Protein AF-A0A821XB66-F1 (afdb_monomer_lite)

Sequence (169 aa):
MNRPEWNIILVGCLACLTSGAIQSIGIVLLTKMVLCIRILYICPTKSSSDNDCFAVFIVECCMLVHSSYSSDVVLIKPIIIIILFLLQFTAFAAAGSKLTQRVRSKAFTCLLRQEVAYFDEPENNSGALCARLSSDAMALQEMSGTRLSIIVETFSMLAFGISLGFYFS

Secondary structure (DSSP, 8-state):
---TTHHHHHHHHHHHHHHHHHHHHHHHHHHHHHHHHHHHHH-SS--SSSHHHHHHHHHHHHHHHHHT-STTHHHHHHHHHHHHHHHHHHHHHHHHHHHHHHHHHHHHHHHTTS-HHHHTSGGG-HHHHHHHHHHHHHHHHHIIIIIHHHHHHHHHHHHHHHHHHHHH-

pLDDT: mean 80.43, std 14.37, range [46.66, 94.88]

Structure (mmCIF, N/CA/C/O backbone):
data_AF-A0A821XB66-F1
#
_entry.id   AF-A0A821XB66-F1
#
loop_
_atom_site.group_PDB
_atom_site.id
_atom_site.type_symbol
_atom_site.label_atom_id
_atom_site.label_alt_id
_atom_site.label_comp_id
_atom_site.label_asym_id
_atom_site.label_entity_id
_atom_site.label_seq_id
_atom_site.pdbx_PDB_ins_code
_atom_site.Cartn_x
_atom_site.Cartn_y
_atom_site.Cartn_z
_atom_site.occupancy
_atom_site.B_iso_or_equiv
_atom_site.auth_seq_id
_atom_site.auth_comp_id
_atom_site.auth_asym_id
_atom_site.auth_atom_id
_atom_site.pdbx_PDB_model_num
ATOM 1 N N . MET A 1 1 ? -26.953 6.805 4.549 1.00 46.66 1 MET A N 1
ATOM 2 C CA . MET A 1 1 ? -25.929 5.750 4.713 1.00 46.66 1 MET A CA 1
ATOM 3 C C . MET A 1 1 ? -24.934 5.825 3.556 1.00 46.66 1 MET A C 1
ATOM 5 O O . MET A 1 1 ? -24.912 4.953 2.710 1.00 46.66 1 MET A O 1
ATOM 9 N N . ASN A 1 2 ? -24.158 6.909 3.479 1.00 47.06 2 ASN A N 1
ATOM 10 C CA . ASN A 1 2 ? -23.078 7.080 2.507 1.00 47.06 2 ASN A CA 1
ATOM 11 C C . ASN A 1 2 ? -22.136 8.127 3.107 1.00 47.06 2 ASN A C 1
ATOM 13 O O . ASN A 1 2 ? -22.576 9.241 3.383 1.00 47.06 2 ASN A O 1
ATOM 17 N N . ARG A 1 3 ? -20.900 7.763 3.448 1.00 64.38 3 ARG A N 1
ATOM 18 C CA . ARG A 1 3 ? -19.925 8.735 3.964 1.00 64.38 3 ARG A CA 1
ATOM 19 C C . ARG A 1 3 ? -18.906 9.031 2.855 1.00 64.38 3 ARG A C 1
ATOM 21 O O . ARG A 1 3 ? -18.499 8.094 2.177 1.00 64.38 3 ARG A O 1
ATOM 28 N N . PRO A 1 4 ? -18.444 10.284 2.709 1.00 67.06 4 PRO A N 1
ATOM 29 C CA . PRO A 1 4 ? -17.679 10.777 1.552 1.00 67.06 4 PRO A CA 1
ATOM 30 C C . PRO A 1 4 ? -16.205 10.321 1.502 1.00 67.06 4 PRO A C 1
ATOM 32 O O . PRO A 1 4 ? -15.363 10.971 0.895 1.00 67.06 4 PRO A O 1
ATOM 35 N N . GLU A 1 5 ? -15.855 9.215 2.157 1.00 75.12 5 GLU A N 1
ATOM 36 C CA . GLU A 1 5 ? -14.460 8.755 2.277 1.00 75.12 5 GLU A CA 1
ATOM 37 C C . GLU A 1 5 ? -14.003 7.951 1.059 1.00 75.12 5 GLU A C 1
ATOM 39 O O . GLU A 1 5 ? -12.806 7.796 0.837 1.00 75.12 5 GLU A O 1
ATOM 44 N N . TRP A 1 6 ? -14.958 7.521 0.231 1.00 79.94 6 TRP A N 1
ATOM 45 C CA . TRP A 1 6 ? -14.703 6.841 -1.034 1.00 79.94 6 TRP A CA 1
ATOM 46 C C . TRP A 1 6 ? -13.810 7.660 -1.968 1.00 79.94 6 TRP A C 1
ATOM 48 O O . TRP A 1 6 ? -12.925 7.105 -2.607 1.00 79.94 6 TRP A O 1
ATOM 58 N N . ASN A 1 7 ? -13.964 8.987 -1.979 1.00 84.31 7 ASN A N 1
ATOM 59 C CA . ASN A 1 7 ? -13.145 9.857 -2.822 1.00 84.31 7 ASN A CA 1
ATOM 60 C C . ASN A 1 7 ? -11.663 9.815 -2.417 1.00 84.31 7 ASN A C 1
ATOM 62 O O . ASN A 1 7 ? -10.793 9.822 -3.279 1.00 84.31 7 ASN A O 1
ATOM 66 N N . ILE A 1 8 ? -11.369 9.724 -1.117 1.00 85.56 8 ILE A N 1
ATOM 67 C CA . ILE A 1 8 ? -9.991 9.644 -0.609 1.00 85.56 8 ILE A CA 1
ATOM 68 C C . ILE A 1 8 ? -9.384 8.282 -0.962 1.00 85.56 8 ILE A C 1
ATOM 70 O O . ILE A 1 8 ? -8.237 8.211 -1.393 1.00 85.56 8 ILE A O 1
ATOM 74 N N . ILE A 1 9 ? -10.173 7.210 -0.840 1.00 87.69 9 ILE A N 1
ATOM 75 C CA . ILE A 1 9 ? -9.745 5.855 -1.210 1.00 87.69 9 ILE A CA 1
ATOM 76 C C . ILE A 1 9 ? -9.482 5.766 -2.718 1.00 87.69 9 ILE A C 1
ATOM 78 O O . ILE A 1 9 ? -8.458 5.228 -3.119 1.00 87.69 9 ILE A O 1
ATOM 82 N N . LEU A 1 10 ? -10.350 6.347 -3.554 1.00 88.50 10 LEU A N 1
ATOM 83 C CA . LEU A 1 10 ? -10.159 6.387 -5.007 1.00 88.50 10 LEU A CA 1
ATOM 84 C C . LEU A 1 10 ? -8.858 7.090 -5.402 1.00 88.50 10 LEU A C 1
ATOM 86 O O . LEU A 1 10 ? -8.121 6.575 -6.239 1.00 88.50 10 LEU A O 1
ATOM 90 N N . VAL A 1 11 ? -8.559 8.238 -4.787 1.00 89.44 11 VAL A N 1
ATOM 91 C CA . VAL A 1 11 ? -7.298 8.958 -5.020 1.00 89.44 11 VAL A CA 1
ATOM 92 C C . VAL A 1 11 ? -6.097 8.098 -4.612 1.00 89.44 11 VAL A C 1
ATOM 94 O O . VAL A 1 11 ? -5.126 8.021 -5.362 1.00 89.44 11 VAL A O 1
ATOM 97 N N . GLY A 1 12 ? -6.183 7.391 -3.480 1.00 90.69 12 GLY A N 1
ATOM 98 C CA . GLY A 1 12 ? -5.161 6.433 -3.050 1.00 90.69 12 GLY A CA 1
ATOM 99 C C . GLY A 1 12 ? -4.963 5.281 -4.041 1.00 90.69 12 GLY A C 1
ATOM 100 O O . GLY A 1 12 ? -3.829 4.957 -4.380 1.00 90.69 12 GLY A O 1
ATOM 101 N N . CYS A 1 13 ? -6.046 4.703 -4.569 1.00 90.75 13 CYS A N 1
ATOM 102 C CA . CYS A 1 13 ? -5.978 3.629 -5.563 1.00 90.75 13 CYS A CA 1
ATOM 103 C C . CYS A 1 13 ? -5.343 4.089 -6.881 1.00 90.75 13 CYS A C 1
ATOM 105 O O . CYS A 1 13 ? -4.532 3.364 -7.453 1.00 90.75 13 CYS A O 1
ATOM 107 N N . LEU A 1 14 ? -5.675 5.292 -7.360 1.00 90.88 14 LEU A N 1
ATOM 108 C CA . LEU A 1 14 ? -5.038 5.865 -8.549 1.00 90.88 14 LEU A CA 1
ATOM 109 C C . LEU A 1 14 ? -3.533 6.065 -8.327 1.00 90.88 14 LEU A C 1
ATOM 111 O O . LEU A 1 14 ? -2.740 5.724 -9.203 1.00 90.88 14 LEU A O 1
ATOM 115 N N . ALA A 1 15 ? -3.135 6.533 -7.140 1.00 89.56 15 ALA A N 1
ATOM 116 C CA . ALA A 1 15 ? -1.727 6.652 -6.774 1.00 89.56 15 ALA A CA 1
ATOM 117 C C . ALA A 1 15 ? -1.021 5.279 -6.759 1.00 89.56 15 ALA A C 1
ATOM 119 O O . ALA A 1 15 ? -0.000 5.141 -7.431 1.00 89.56 15 ALA A O 1
ATOM 120 N N . CYS A 1 16 ? -1.605 4.249 -6.123 1.00 89.81 16 CYS A N 1
ATOM 121 C CA . CYS A 1 16 ? -1.094 2.864 -6.138 1.00 89.81 16 CYS A CA 1
ATOM 122 C C . CYS A 1 16 ? -0.908 2.298 -7.553 1.00 89.81 16 CYS A C 1
ATOM 124 O O . CYS A 1 16 ? 0.045 1.568 -7.827 1.00 89.81 16 CYS A O 1
ATOM 126 N N . LEU A 1 17 ? -1.843 2.589 -8.463 1.00 89.88 17 LEU A N 1
ATOM 127 C CA . LEU A 1 17 ? -1.749 2.122 -9.845 1.00 89.88 17 LEU A CA 1
ATOM 128 C C . LEU A 1 17 ? -0.531 2.736 -10.538 1.00 89.88 17 LEU A C 1
ATOM 130 O O . LEU A 1 17 ? 0.236 2.024 -11.185 1.00 89.88 17 LEU A O 1
ATOM 134 N N . THR A 1 18 ? -0.315 4.039 -10.348 1.00 87.12 18 THR A N 1
ATOM 135 C CA . THR A 1 18 ? 0.836 4.735 -10.932 1.00 87.12 18 THR A CA 1
ATOM 136 C C . THR A 1 18 ? 2.170 4.306 -10.318 1.00 87.12 18 THR A C 1
ATOM 138 O O . THR A 1 18 ? 3.121 4.074 -11.063 1.00 87.12 18 THR A O 1
ATOM 141 N N . SER A 1 19 ? 2.258 4.141 -8.993 1.00 85.81 19 SER A N 1
ATOM 142 C CA . SER A 1 19 ? 3.485 3.701 -8.314 1.00 85.81 19 SER A CA 1
ATOM 143 C C . SER A 1 19 ? 3.849 2.255 -8.668 1.00 85.81 19 SER A C 1
ATOM 145 O O . SER A 1 19 ? 4.999 1.989 -9.026 1.00 85.81 19 SER A O 1
ATOM 147 N N . GLY A 1 20 ? 2.867 1.347 -8.707 1.00 86.06 20 GLY A N 1
ATOM 148 C CA . GLY A 1 20 ? 3.072 -0.048 -9.114 1.00 86.06 20 GLY A CA 1
ATOM 149 C C . GLY A 1 20 ? 3.563 -0.201 -10.561 1.00 86.06 20 GLY A C 1
ATOM 150 O O . GLY A 1 20 ? 4.440 -1.026 -10.836 1.00 86.06 20 GLY A O 1
ATOM 151 N N . ALA A 1 21 ? 3.079 0.633 -11.491 1.00 84.06 21 ALA A N 1
ATOM 152 C CA . ALA A 1 21 ? 3.579 0.661 -12.870 1.00 84.06 21 ALA A CA 1
ATOM 153 C C . ALA A 1 21 ? 5.056 1.091 -12.935 1.00 84.06 21 ALA A C 1
ATOM 155 O O . ALA A 1 21 ? 5.868 0.454 -13.609 1.00 84.06 21 ALA A O 1
ATOM 156 N N . ILE A 1 22 ? 5.421 2.140 -12.188 1.00 82.25 22 ILE A N 1
ATOM 157 C CA . ILE A 1 22 ? 6.798 2.651 -12.113 1.00 82.25 22 ILE A CA 1
ATOM 158 C C . ILE A 1 22 ? 7.741 1.579 -11.550 1.00 82.25 22 ILE A C 1
ATOM 160 O O . ILE A 1 22 ? 8.820 1.361 -12.105 1.00 82.25 22 ILE A O 1
ATOM 164 N N . GLN A 1 23 ? 7.328 0.873 -10.492 1.00 82.38 23 GLN A N 1
ATOM 165 C CA . GLN A 1 23 ? 8.128 -0.193 -9.889 1.00 82.38 23 GLN A CA 1
ATOM 166 C C . GLN A 1 23 ? 8.292 -1.399 -10.826 1.00 82.38 23 GLN A C 1
ATOM 168 O O . GLN A 1 23 ? 9.392 -1.940 -10.941 1.00 82.38 23 GLN A O 1
ATOM 173 N N . SER A 1 24 ? 7.238 -1.773 -11.557 1.00 85.00 24 SER A N 1
ATOM 174 C CA . SER A 1 24 ? 7.283 -2.862 -12.546 1.00 85.00 24 SER A CA 1
ATOM 175 C C . SER A 1 24 ? 8.296 -2.584 -13.658 1.00 85.00 24 SER A C 1
ATOM 177 O O . SER A 1 24 ? 9.112 -3.444 -13.988 1.00 85.00 24 SER A O 1
ATOM 179 N N . ILE A 1 25 ? 8.297 -1.359 -14.196 1.00 78.00 25 ILE A N 1
ATOM 180 C CA . ILE A 1 25 ? 9.263 -0.923 -15.216 1.00 78.00 25 ILE A CA 1
ATOM 181 C C . ILE A 1 25 ? 10.694 -0.973 -14.660 1.00 78.00 25 ILE A C 1
ATOM 183 O O . ILE A 1 25 ? 11.605 -1.448 -15.340 1.00 78.00 25 ILE A O 1
ATOM 187 N N . GLY A 1 26 ? 10.892 -0.530 -13.413 1.00 74.88 26 GLY A N 1
ATOM 188 C CA . GLY A 1 26 ? 12.191 -0.588 -12.738 1.00 74.88 26 GLY A CA 1
ATOM 189 C C . GLY A 1 26 ? 12.732 -2.014 -12.604 1.00 74.88 26 GLY A C 1
ATOM 190 O O . GLY A 1 26 ? 13.909 -2.253 -12.868 1.00 74.88 26 GLY A O 1
ATOM 191 N N . ILE A 1 27 ? 11.873 -2.978 -12.265 1.00 78.00 27 ILE A N 1
ATOM 192 C CA . ILE A 1 27 ? 12.262 -4.388 -12.134 1.00 78.00 27 ILE A CA 1
ATOM 193 C C . ILE A 1 27 ? 12.671 -4.977 -13.486 1.00 78.00 27 ILE A C 1
ATOM 195 O O . ILE A 1 27 ? 13.728 -5.597 -13.570 1.00 78.00 27 ILE A O 1
ATOM 199 N N . VAL A 1 28 ? 11.907 -4.731 -14.556 1.00 77.62 28 VAL A N 1
ATOM 200 C CA . VAL A 1 28 ? 12.257 -5.204 -15.910 1.00 77.62 28 VAL A CA 1
ATOM 201 C C . VAL A 1 28 ? 13.615 -4.654 -16.358 1.00 77.62 28 VAL A C 1
ATOM 203 O O . VAL A 1 28 ? 14.426 -5.396 -16.915 1.00 77.62 28 VAL A O 1
ATOM 206 N N . LEU A 1 29 ? 13.899 -3.379 -16.071 1.00 74.06 29 LEU A N 1
ATOM 207 C CA . LEU A 1 29 ? 15.188 -2.758 -16.380 1.00 74.06 29 LEU A CA 1
ATOM 208 C C . LEU A 1 29 ? 16.346 -3.467 -15.661 1.00 74.06 29 LEU A C 1
ATOM 210 O O . LEU A 1 29 ? 17.359 -3.794 -16.283 1.00 74.06 29 LEU A O 1
ATOM 214 N N . LEU A 1 30 ? 16.184 -3.741 -14.363 1.00 76.00 30 LEU A N 1
ATOM 215 C CA . LEU A 1 30 ? 17.182 -4.460 -13.570 1.00 76.00 30 LEU A CA 1
ATOM 216 C C . LEU A 1 30 ? 17.383 -5.892 -14.081 1.00 76.00 30 LEU A C 1
ATOM 218 O O . LEU A 1 30 ? 18.525 -6.327 -14.228 1.00 76.00 30 LEU A O 1
ATOM 222 N N . THR A 1 31 ? 16.306 -6.610 -14.415 1.00 79.62 31 THR A N 1
ATOM 223 C CA . THR A 1 31 ? 16.388 -7.964 -14.983 1.00 79.62 31 THR A CA 1
ATOM 224 C C . THR A 1 31 ? 17.162 -7.972 -16.302 1.00 79.62 31 THR A C 1
ATOM 226 O O . THR A 1 31 ? 18.044 -8.816 -16.481 1.00 79.62 31 THR A O 1
ATOM 229 N N . LYS A 1 32 ? 16.907 -7.011 -17.204 1.00 72.38 32 LYS A N 1
ATOM 230 C CA . LYS A 1 32 ? 17.648 -6.894 -18.471 1.00 72.38 32 LYS A CA 1
ATOM 231 C C . LYS A 1 32 ? 19.130 -6.545 -18.254 1.00 72.38 32 LYS A C 1
ATOM 233 O O . LYS A 1 32 ? 19.988 -7.126 -18.918 1.00 72.38 32 LYS A O 1
ATOM 238 N N . MET A 1 33 ? 19.454 -5.672 -17.293 1.00 70.69 33 MET A N 1
ATOM 239 C CA . MET A 1 33 ? 20.846 -5.343 -16.934 1.00 70.69 33 MET A CA 1
ATOM 240 C C . MET A 1 33 ? 21.618 -6.557 -16.397 1.00 70.69 33 MET A C 1
ATOM 242 O O . MET A 1 33 ? 22.738 -6.822 -16.832 1.00 70.69 33 MET A O 1
ATOM 246 N N . VAL A 1 34 ? 21.019 -7.336 -15.489 1.00 80.06 34 VAL A N 1
ATOM 247 C CA . VAL A 1 34 ? 21.646 -8.550 -14.936 1.00 80.06 34 VAL A CA 1
ATOM 248 C C . VAL A 1 34 ? 21.853 -9.613 -16.020 1.00 80.06 34 VAL A C 1
ATOM 250 O O . VAL A 1 34 ? 22.910 -10.247 -16.061 1.00 80.06 34 VAL A O 1
ATOM 253 N N . LEU A 1 35 ? 20.887 -9.782 -16.931 1.00 74.12 35 LEU A N 1
ATOM 254 C CA . LEU A 1 35 ? 21.015 -10.699 -18.066 1.00 74.12 35 LEU A CA 1
ATOM 255 C C . LEU A 1 35 ? 22.155 -10.278 -19.006 1.00 74.12 35 LEU A C 1
ATOM 257 O O . LEU A 1 35 ? 22.938 -11.125 -19.432 1.00 74.12 35 LEU A O 1
ATOM 261 N N . CYS A 1 36 ? 22.304 -8.977 -19.266 1.00 69.62 36 CYS A N 1
ATOM 262 C CA . CYS A 1 36 ? 23.401 -8.438 -20.067 1.00 69.62 36 CYS A CA 1
ATOM 263 C C . CYS A 1 36 ? 24.773 -8.754 -19.448 1.00 69.62 36 CYS A C 1
ATOM 265 O O . CYS A 1 36 ? 25.644 -9.308 -20.119 1.00 69.62 36 CYS A O 1
ATOM 267 N N . ILE A 1 37 ? 24.942 -8.506 -18.144 1.00 75.38 37 ILE A N 1
ATOM 268 C CA . ILE A 1 37 ? 26.177 -8.848 -17.419 1.00 75.38 37 ILE A CA 1
ATOM 269 C C . ILE A 1 37 ? 26.453 -10.356 -17.500 1.00 75.38 37 ILE A C 1
ATOM 271 O O . ILE A 1 37 ? 27.593 -10.774 -17.715 1.00 75.38 37 ILE A O 1
ATOM 275 N N . ARG A 1 38 ? 25.413 -11.191 -17.369 1.00 72.56 38 ARG A N 1
ATOM 276 C CA . ARG A 1 38 ? 25.540 -12.649 -17.477 1.00 72.56 38 ARG A CA 1
ATOM 277 C C . ARG A 1 38 ? 26.014 -13.085 -18.864 1.00 72.56 38 ARG A C 1
ATOM 279 O O . ARG A 1 38 ? 26.878 -13.955 -18.939 1.00 72.56 38 ARG A O 1
ATOM 286 N N . ILE A 1 39 ? 25.489 -12.492 -19.936 1.00 70.00 39 ILE A N 1
ATOM 287 C CA . ILE A 1 39 ? 25.891 -12.806 -21.315 1.00 70.00 39 ILE A CA 1
ATOM 288 C C . ILE A 1 39 ? 27.330 -12.339 -21.581 1.00 70.00 39 ILE A C 1
ATOM 290 O O . ILE A 1 39 ? 28.112 -13.111 -22.130 1.00 70.00 39 ILE A O 1
ATOM 294 N N . LEU A 1 40 ? 27.722 -11.147 -21.113 1.00 67.06 40 LEU A N 1
ATOM 295 C CA . LEU A 1 40 ? 29.102 -10.645 -21.223 1.00 67.06 40 LEU A CA 1
ATOM 296 C C . LEU A 1 40 ? 30.121 -11.555 -20.525 1.00 67.06 40 LEU A C 1
ATOM 298 O O . LEU A 1 40 ? 31.227 -11.738 -21.026 1.00 67.06 40 LEU A O 1
ATOM 302 N N . TYR A 1 41 ? 29.753 -12.147 -19.385 1.00 67.25 41 TYR A N 1
ATOM 303 C CA . TYR A 1 41 ? 30.632 -13.068 -18.663 1.00 67.25 41 TYR A CA 1
ATOM 304 C C . TYR A 1 41 ? 30.713 -14.461 -19.320 1.00 67.25 41 TYR A C 1
ATOM 306 O O . TYR A 1 41 ? 31.741 -15.125 -19.217 1.00 67.25 41 TYR A O 1
ATOM 314 N N . ILE A 1 42 ? 29.648 -14.918 -19.996 1.00 69.56 42 ILE A N 1
ATOM 315 C CA . ILE A 1 42 ? 29.571 -16.256 -20.616 1.00 69.56 42 ILE A CA 1
ATOM 316 C C . ILE A 1 42 ? 30.071 -16.291 -22.075 1.00 69.56 42 ILE A C 1
ATOM 318 O O . ILE A 1 42 ? 30.512 -17.344 -22.531 1.00 69.56 42 ILE A O 1
ATOM 322 N N . CYS A 1 43 ? 30.020 -15.166 -22.805 1.00 54.59 43 CYS A N 1
ATOM 323 C CA . CYS A 1 43 ? 30.398 -15.050 -24.222 1.00 54.59 43 CYS A CA 1
ATOM 324 C C . CYS A 1 43 ? 31.765 -14.374 -24.494 1.00 54.59 43 CYS A C 1
ATOM 326 O O . CYS A 1 43 ? 31.824 -13.474 -25.327 1.00 54.59 43 CYS A O 1
ATOM 328 N N . PRO A 1 44 ? 32.903 -14.787 -23.903 1.00 59.56 44 PRO A N 1
ATOM 329 C CA . PRO A 1 44 ? 34.204 -14.382 -24.429 1.00 59.56 44 PRO A CA 1
ATOM 330 C C . PRO A 1 44 ? 34.738 -15.314 -25.539 1.00 59.56 44 PRO A C 1
ATOM 332 O O . PRO A 1 44 ? 35.861 -15.107 -25.986 1.00 59.56 44 PRO A O 1
ATOM 335 N N . THR A 1 45 ? 34.003 -16.354 -25.984 1.00 56.34 45 THR A N 1
ATOM 336 C CA . THR A 1 45 ? 34.617 -17.448 -26.781 1.00 56.34 45 THR A CA 1
ATOM 337 C C . THR A 1 45 ? 33.944 -17.858 -28.097 1.00 56.34 45 THR A C 1
ATOM 339 O O . THR A 1 45 ? 34.518 -18.702 -28.789 1.00 56.34 45 THR A O 1
ATOM 342 N N . LYS A 1 46 ? 32.786 -17.306 -28.508 1.00 47.22 46 LYS A N 1
ATOM 343 C CA . LYS A 1 46 ? 32.137 -17.742 -29.763 1.00 47.22 46 LYS A CA 1
ATOM 344 C C . LYS A 1 46 ? 31.850 -16.609 -30.746 1.00 47.22 46 LYS A C 1
ATOM 346 O O . LYS A 1 46 ? 31.261 -15.588 -30.423 1.00 47.22 46 LYS A O 1
ATOM 351 N N . SER A 1 47 ? 32.365 -16.842 -31.948 1.00 60.19 47 SER A N 1
ATOM 352 C CA . SER A 1 47 ? 32.666 -15.899 -33.015 1.00 60.19 47 SER A CA 1
ATOM 353 C C . SER A 1 47 ? 31.455 -15.569 -33.901 1.00 60.19 47 SER A C 1
ATOM 355 O O . SER A 1 47 ? 30.851 -16.456 -34.500 1.00 60.19 47 SER A O 1
ATOM 357 N N . SER A 1 48 ? 31.195 -14.265 -34.029 1.00 55.22 48 SER A N 1
ATOM 358 C CA . SER A 1 48 ? 30.914 -13.523 -35.272 1.00 55.22 48 SER A CA 1
ATOM 359 C C . SER A 1 48 ? 29.532 -13.537 -35.953 1.00 55.22 48 SER A C 1
ATOM 361 O O . SER A 1 48 ? 29.388 -12.772 -36.902 1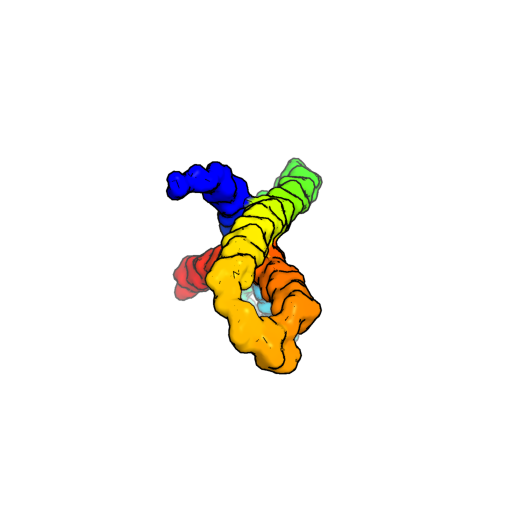.00 55.22 48 SER A O 1
ATOM 363 N N . SER A 1 49 ? 28.502 -14.265 -35.500 1.00 49.97 49 SER A N 1
ATOM 364 C CA . SER A 1 49 ? 27.141 -14.117 -36.087 1.00 49.97 49 SER A CA 1
ATOM 365 C C . SER A 1 49 ? 26.034 -13.704 -35.105 1.00 49.97 49 SER A C 1
ATOM 367 O O . SER A 1 49 ? 24.967 -13.301 -35.551 1.00 49.97 49 SER A O 1
ATOM 369 N N . ASP A 1 50 ? 26.295 -13.733 -33.793 1.00 56.03 50 ASP A N 1
ATOM 370 C CA . ASP A 1 50 ? 25.369 -13.310 -32.717 1.00 56.03 50 ASP A CA 1
ATOM 371 C C . ASP A 1 50 ? 25.550 -11.834 -32.298 1.00 56.03 50 ASP A C 1
ATOM 373 O O . ASP A 1 50 ? 24.952 -11.359 -31.329 1.00 56.03 50 ASP A O 1
ATOM 377 N N . ASN A 1 51 ? 26.389 -11.083 -33.016 1.00 53.00 51 ASN A N 1
ATOM 378 C CA . ASN A 1 51 ? 26.697 -9.688 -32.689 1.00 53.00 51 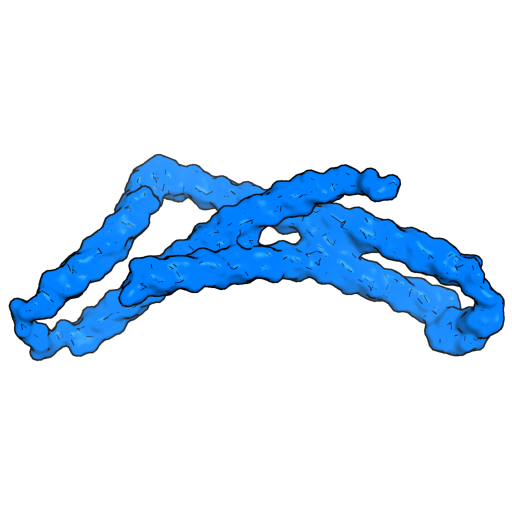ASN A CA 1
ATOM 379 C C . ASN A 1 51 ? 25.478 -8.763 -32.873 1.00 53.00 51 ASN A C 1
ATOM 381 O O . ASN A 1 51 ? 25.344 -7.782 -32.142 1.00 53.00 51 ASN A O 1
ATOM 385 N N . ASP A 1 52 ? 24.558 -9.111 -33.776 1.00 54.47 52 ASP A N 1
ATOM 386 C CA . ASP A 1 52 ? 23.358 -8.315 -34.057 1.00 54.47 52 ASP A CA 1
ATOM 387 C C . ASP A 1 52 ? 22.296 -8.480 -32.962 1.00 54.47 52 ASP A C 1
ATOM 389 O O . ASP A 1 52 ? 21.682 -7.503 -32.540 1.00 54.47 52 ASP A O 1
ATOM 393 N N . CYS A 1 53 ? 22.128 -9.688 -32.413 1.00 49.97 53 CYS A N 1
ATOM 394 C CA . CYS A 1 53 ? 21.166 -9.937 -31.336 1.00 49.97 53 CYS A CA 1
ATOM 395 C C . CYS A 1 53 ? 21.616 -9.288 -30.015 1.00 49.97 53 CYS A C 1
ATOM 397 O O . CYS A 1 53 ? 20.800 -8.735 -29.273 1.00 49.97 53 CYS A O 1
ATOM 399 N N . PHE A 1 54 ? 22.925 -9.298 -29.742 1.00 56.03 54 PHE A N 1
ATOM 400 C CA . PHE A 1 54 ? 23.497 -8.637 -28.571 1.00 56.03 54 PHE A CA 1
ATOM 401 C C . PHE A 1 54 ? 23.421 -7.106 -28.687 1.00 56.03 54 PHE A C 1
ATOM 403 O O . PHE A 1 54 ? 23.031 -6.430 -27.733 1.00 56.03 54 PHE A O 1
ATOM 410 N N . ALA A 1 55 ? 23.716 -6.554 -29.869 1.00 53.53 55 ALA A N 1
ATOM 411 C CA . ALA A 1 55 ? 23.611 -5.123 -30.135 1.00 53.53 55 ALA A CA 1
ATOM 412 C C . ALA A 1 55 ? 22.157 -4.622 -30.093 1.00 53.53 55 ALA A C 1
ATOM 414 O O . ALA A 1 55 ? 21.907 -3.585 -29.489 1.00 53.53 55 ALA A O 1
ATOM 415 N N . VAL A 1 56 ? 21.185 -5.362 -30.640 1.00 54.78 56 VAL A N 1
ATOM 416 C CA . VAL A 1 56 ? 19.752 -5.005 -30.579 1.00 54.78 56 VAL A CA 1
ATOM 417 C C . VAL A 1 56 ? 19.232 -5.010 -29.135 1.00 54.78 56 VAL A C 1
ATOM 419 O O . VAL A 1 56 ? 18.502 -4.099 -28.744 1.00 54.78 56 VAL A O 1
ATOM 422 N N . PHE A 1 57 ? 19.671 -5.959 -28.300 1.00 56.00 57 PHE A N 1
ATOM 423 C CA . PHE A 1 57 ? 19.269 -6.026 -26.889 1.00 56.00 57 PHE A CA 1
ATOM 424 C C . PHE A 1 57 ? 19.910 -4.920 -26.030 1.00 56.00 57 PHE A C 1
ATOM 426 O O . PHE A 1 57 ? 19.243 -4.320 -25.183 1.00 56.00 57 PHE A O 1
ATOM 433 N N . ILE A 1 58 ? 21.189 -4.604 -26.278 1.00 56.38 58 ILE A N 1
ATOM 434 C CA . ILE A 1 58 ? 21.889 -3.449 -25.689 1.00 56.38 58 ILE A CA 1
ATOM 435 C C . ILE A 1 58 ? 21.205 -2.142 -26.119 1.00 56.38 58 ILE A C 1
ATOM 437 O O . ILE A 1 58 ? 20.979 -1.278 -25.275 1.00 56.38 58 ILE A O 1
ATOM 441 N N . VAL A 1 59 ? 20.841 -1.996 -27.399 1.00 53.59 59 VAL A N 1
ATOM 442 C CA . VAL A 1 59 ? 20.214 -0.786 -27.950 1.00 53.59 59 VAL A CA 1
ATOM 443 C C . VAL A 1 59 ? 18.803 -0.589 -27.397 1.00 53.59 59 VAL A C 1
ATOM 445 O O . VAL A 1 59 ? 18.511 0.514 -26.957 1.00 53.59 59 VAL A O 1
ATOM 448 N N . GLU A 1 60 ? 17.954 -1.616 -27.286 1.00 56.97 60 GLU A N 1
ATOM 449 C CA . GLU A 1 60 ? 16.639 -1.467 -26.634 1.00 56.97 60 GLU A CA 1
ATOM 450 C C . GLU A 1 60 ? 16.746 -1.090 -25.147 1.00 56.97 60 GLU A C 1
ATOM 452 O O . GLU A 1 60 ? 16.019 -0.214 -24.670 1.00 56.97 60 GLU A O 1
ATOM 457 N N . CYS A 1 61 ? 17.666 -1.720 -24.404 1.00 51.03 61 CYS A N 1
ATOM 458 C CA . CYS A 1 61 ? 17.914 -1.372 -23.001 1.00 51.03 61 CYS A CA 1
ATOM 459 C C . CYS A 1 61 ? 18.419 0.065 -22.867 1.00 51.03 61 CYS A C 1
ATOM 461 O O . CYS A 1 61 ? 17.974 0.805 -21.990 1.00 51.03 61 CYS A O 1
ATOM 463 N N . CYS A 1 62 ? 19.324 0.469 -23.759 1.00 51.91 62 CYS A N 1
ATOM 464 C CA . CYS A 1 62 ? 19.882 1.810 -23.787 1.00 51.91 62 CYS A CA 1
ATOM 465 C C . CYS A 1 62 ? 18.819 2.842 -24.190 1.00 51.91 62 CYS A C 1
ATOM 467 O O . CYS A 1 62 ? 18.768 3.898 -23.576 1.00 51.91 62 CYS A O 1
ATOM 469 N N . MET A 1 63 ? 17.902 2.529 -25.115 1.00 55.28 63 MET A N 1
ATOM 470 C CA . MET A 1 63 ? 16.812 3.419 -25.546 1.00 55.28 63 MET A CA 1
ATOM 471 C C . MET A 1 63 ? 15.751 3.652 -24.458 1.00 55.28 63 MET A C 1
ATOM 473 O O . MET A 1 63 ? 15.242 4.767 -24.342 1.00 55.28 63 MET A O 1
ATOM 477 N N . LEU A 1 64 ? 15.448 2.658 -23.611 1.00 55.34 64 LEU A N 1
ATOM 478 C CA . LEU A 1 64 ? 14.548 2.845 -22.459 1.00 55.34 64 LEU A CA 1
ATOM 479 C C . LEU A 1 64 ? 15.188 3.691 -21.350 1.00 55.34 64 LEU A C 1
ATOM 481 O O . LEU A 1 64 ? 14.513 4.526 -20.743 1.00 55.34 64 LEU A O 1
ATOM 485 N N . VAL A 1 65 ? 16.496 3.530 -21.122 1.00 55.56 65 VAL A N 1
ATOM 486 C CA . VAL A 1 65 ? 17.258 4.424 -20.236 1.00 55.56 65 VAL A CA 1
ATOM 487 C C . VAL A 1 65 ? 17.321 5.830 -20.838 1.00 55.56 65 VAL A C 1
ATOM 489 O O . VAL A 1 65 ? 17.036 6.790 -20.132 1.00 55.56 65 VAL A O 1
ATOM 492 N N . HIS A 1 66 ? 17.591 5.959 -22.141 1.00 52.88 66 HIS A N 1
ATOM 493 C CA . HIS A 1 66 ? 17.705 7.234 -22.860 1.00 52.88 66 HIS A CA 1
ATOM 494 C C . HIS A 1 66 ? 16.376 8.005 -22.880 1.00 52.88 66 HIS A C 1
ATOM 496 O O . HIS A 1 66 ? 16.369 9.206 -22.621 1.00 52.88 66 HIS A O 1
ATOM 502 N N . SER A 1 67 ? 15.238 7.329 -23.087 1.00 54.84 67 SER A N 1
ATOM 503 C CA . SER A 1 67 ? 13.905 7.953 -23.028 1.00 54.84 67 SER A CA 1
ATOM 504 C C . SER A 1 67 ? 13.579 8.500 -21.632 1.00 54.84 67 SER A C 1
ATOM 506 O O . SER A 1 67 ? 12.907 9.522 -21.511 1.00 54.84 67 SER A O 1
ATOM 508 N N . SER A 1 68 ? 14.107 7.878 -20.571 1.00 58.25 68 SER A N 1
ATOM 509 C CA . SER A 1 68 ? 13.989 8.404 -19.207 1.00 58.25 68 SER A CA 1
ATOM 510 C C . SER A 1 68 ? 15.109 9.386 -18.820 1.00 58.25 68 SER A C 1
ATOM 512 O O . SER A 1 68 ? 15.057 9.912 -17.709 1.00 58.25 68 SER A O 1
ATOM 514 N N . TYR A 1 69 ? 16.086 9.636 -19.700 1.00 58.06 69 TYR A N 1
ATOM 515 C CA . TYR A 1 69 ? 17.258 10.499 -19.491 1.00 58.06 69 TYR A CA 1
ATOM 516 C C . TYR A 1 69 ? 17.254 11.717 -20.430 1.00 58.06 69 TYR A C 1
ATOM 518 O O . TYR A 1 69 ? 18.304 12.239 -20.797 1.00 58.06 69 TYR A O 1
ATOM 526 N N . SER A 1 70 ? 16.079 12.214 -20.829 1.00 61.28 70 SER A N 1
ATOM 527 C CA . SER A 1 70 ? 15.999 13.624 -21.230 1.00 61.28 70 SER A CA 1
ATOM 528 C C . SER A 1 70 ? 16.321 14.472 -19.991 1.00 61.28 70 SER A C 1
ATOM 530 O O . SER A 1 70 ? 15.785 14.213 -18.913 1.00 61.28 70 SER A O 1
ATOM 532 N N . SER A 1 71 ? 17.224 15.448 -20.105 1.00 61.03 71 SER A N 1
ATOM 533 C CA . SER A 1 71 ? 17.788 16.203 -18.968 1.00 61.03 71 SER A CA 1
ATOM 534 C C . SER A 1 71 ? 16.742 16.774 -18.001 1.00 61.03 71 SER A C 1
ATOM 536 O O . SER A 1 71 ? 16.995 16.860 -16.801 1.00 61.03 71 SER A O 1
ATOM 538 N N . ASP A 1 72 ? 15.546 17.089 -18.500 1.00 58.91 72 ASP A N 1
ATOM 539 C CA . ASP A 1 72 ? 14.482 17.729 -17.724 1.00 58.91 72 ASP A CA 1
ATOM 540 C C . ASP A 1 72 ? 13.709 16.744 -16.821 1.00 58.91 72 ASP A C 1
ATOM 542 O O . ASP A 1 72 ? 13.177 17.132 -15.779 1.00 58.91 72 ASP A O 1
ATOM 546 N N . VAL A 1 73 ? 13.678 15.444 -17.151 1.00 65.06 73 VAL A N 1
ATOM 547 C CA . VAL A 1 73 ? 12.914 14.435 -16.386 1.00 65.06 73 VAL A CA 1
ATOM 548 C C . VAL A 1 73 ? 13.694 13.822 -15.218 1.00 65.06 73 VAL A C 1
ATOM 550 O O . VAL A 1 73 ? 13.089 13.179 -14.360 1.00 65.06 73 VAL A O 1
ATOM 553 N N . VAL A 1 74 ? 15.008 14.048 -15.125 1.00 69.56 74 VAL A N 1
ATOM 554 C CA . VAL A 1 74 ? 15.872 13.466 -14.077 1.00 69.56 74 VAL A CA 1
ATOM 555 C C . VAL A 1 74 ? 15.638 14.115 -12.704 1.00 69.56 74 VAL A C 1
ATOM 557 O O . VAL A 1 74 ? 15.685 13.427 -11.686 1.00 69.56 74 VAL A O 1
ATOM 560 N N . LEU A 1 75 ? 15.325 15.416 -12.662 1.00 68.38 75 LEU A N 1
ATOM 561 C CA . LEU A 1 75 ? 15.077 16.149 -11.410 1.00 68.38 75 LEU A CA 1
ATOM 562 C C . LEU A 1 75 ? 13.600 16.150 -10.995 1.00 68.38 75 LEU A C 1
ATOM 564 O O . LEU A 1 75 ? 13.286 16.024 -9.814 1.00 68.38 75 LEU A O 1
ATOM 568 N N . ILE A 1 76 ? 12.680 16.271 -11.955 1.00 79.75 76 ILE A N 1
ATOM 569 C CA . ILE A 1 76 ? 11.249 16.470 -11.674 1.00 79.75 76 ILE A CA 1
ATOM 570 C C . ILE A 1 76 ? 10.543 15.149 -11.325 1.00 79.75 76 ILE A C 1
ATOM 572 O O . ILE A 1 76 ? 9.730 15.091 -10.402 1.00 79.75 76 ILE A O 1
ATOM 576 N N . LYS A 1 77 ? 10.878 14.056 -12.018 1.00 74.62 77 LYS A N 1
ATOM 577 C CA . LYS A 1 77 ? 10.260 12.736 -11.827 1.00 74.62 77 LYS A CA 1
ATOM 578 C C . LYS A 1 77 ? 10.404 12.162 -10.403 1.00 74.62 77 LYS A C 1
ATOM 580 O O . LYS A 1 77 ? 9.388 11.695 -9.888 1.00 74.62 77 LYS A O 1
ATOM 585 N N . PRO A 1 78 ? 11.569 12.201 -9.719 1.00 81.25 78 PRO A N 1
ATOM 586 C CA . PRO A 1 78 ? 11.667 11.685 -8.349 1.00 81.25 78 PRO A CA 1
ATOM 587 C C . PRO A 1 78 ? 10.809 12.481 -7.359 1.00 81.25 78 PRO A C 1
ATOM 589 O O . PRO A 1 78 ? 10.202 11.890 -6.469 1.00 81.25 78 PRO A O 1
ATOM 592 N N . ILE A 1 79 ? 10.689 13.799 -7.546 1.00 85.94 79 ILE A N 1
ATOM 593 C CA . ILE A 1 79 ? 9.844 14.657 -6.704 1.00 85.94 79 ILE A CA 1
ATOM 594 C C . ILE A 1 79 ? 8.373 14.247 -6.848 1.00 85.94 79 ILE A C 1
ATOM 596 O O . ILE A 1 79 ? 7.679 14.071 -5.848 1.00 85.94 79 ILE A O 1
ATOM 600 N N . ILE A 1 80 ? 7.912 14.017 -8.081 1.00 84.25 80 ILE A N 1
ATOM 601 C CA . ILE A 1 80 ? 6.547 13.545 -8.354 1.00 84.25 80 ILE A CA 1
ATOM 602 C C . ILE A 1 80 ? 6.300 12.178 -7.706 1.00 84.25 80 ILE A C 1
ATOM 604 O O . ILE A 1 80 ? 5.265 11.983 -7.074 1.00 84.25 80 ILE A O 1
ATOM 608 N N . ILE A 1 81 ? 7.252 11.246 -7.810 1.00 83.69 81 ILE A N 1
ATOM 609 C CA . ILE A 1 81 ? 7.136 9.908 -7.210 1.00 83.69 81 ILE A CA 1
ATOM 610 C C . ILE A 1 81 ? 6.996 9.997 -5.687 1.00 83.69 81 ILE A C 1
ATOM 612 O O . ILE A 1 81 ? 6.120 9.352 -5.116 1.00 83.69 81 ILE A O 1
ATOM 616 N N . ILE A 1 82 ? 7.808 10.828 -5.029 1.00 88.31 82 ILE A N 1
ATOM 617 C CA . ILE A 1 82 ? 7.723 11.038 -3.577 1.00 88.31 82 ILE A CA 1
ATOM 618 C C . ILE A 1 82 ? 6.344 11.589 -3.195 1.00 88.31 82 ILE A C 1
ATOM 620 O O . ILE A 1 82 ? 5.726 11.093 -2.255 1.00 88.31 82 ILE A O 1
ATOM 624 N N . ILE A 1 83 ? 5.832 12.574 -3.940 1.00 90.25 83 ILE A N 1
ATOM 625 C CA . ILE A 1 83 ? 4.503 13.151 -3.695 1.00 90.25 83 ILE A CA 1
ATOM 626 C C . ILE A 1 83 ? 3.406 12.088 -3.851 1.00 90.25 83 ILE A C 1
ATOM 628 O O . ILE A 1 83 ? 2.516 12.008 -3.004 1.00 90.25 83 ILE A O 1
ATOM 632 N N . LEU A 1 84 ? 3.476 11.249 -4.889 1.00 87.31 84 LEU A N 1
ATOM 633 C CA . LEU A 1 84 ? 2.514 10.167 -5.120 1.00 87.31 84 LEU A CA 1
ATOM 634 C C . LEU A 1 84 ? 2.533 9.131 -3.990 1.00 87.31 84 LEU A C 1
ATOM 636 O O . LEU A 1 84 ? 1.469 8.757 -3.501 1.00 87.31 84 LEU A O 1
ATOM 640 N N . PHE A 1 85 ? 3.716 8.723 -3.521 1.00 88.94 85 PHE A N 1
ATOM 641 C CA . PHE A 1 85 ? 3.841 7.802 -2.388 1.00 88.94 85 PHE A CA 1
ATOM 642 C C . PHE A 1 85 ? 3.290 8.401 -1.094 1.00 88.94 85 PHE A C 1
ATOM 644 O O . PHE A 1 85 ? 2.540 7.741 -0.374 1.00 88.94 85 PHE A O 1
ATOM 651 N N . LEU A 1 86 ? 3.610 9.664 -0.799 1.00 90.62 86 LEU A N 1
ATOM 652 C CA . LEU A 1 86 ? 3.065 10.345 0.374 1.00 90.62 86 LEU A CA 1
ATOM 653 C C . LEU A 1 86 ? 1.539 10.428 0.306 1.00 90.62 86 LEU A C 1
ATOM 655 O O . LEU A 1 86 ? 0.866 10.131 1.294 1.00 90.62 86 LEU A O 1
ATOM 659 N N . LEU A 1 87 ? 0.981 10.775 -0.855 1.00 89.69 87 LEU A N 1
ATOM 660 C CA . LEU A 1 87 ? -0.463 10.823 -1.064 1.00 89.69 87 LEU A CA 1
ATOM 661 C C . LEU A 1 87 ? -1.106 9.439 -0.893 1.00 89.69 87 LEU A C 1
ATOM 663 O O . LEU A 1 87 ? -2.117 9.327 -0.205 1.00 89.69 87 LEU A O 1
ATOM 667 N N . GLN A 1 88 ? -0.501 8.389 -1.454 1.00 90.62 88 GLN A N 1
ATOM 668 C CA . GLN A 1 88 ? -0.948 7.001 -1.325 1.00 90.62 88 GLN A CA 1
ATOM 669 C C . GLN A 1 88 ? -1.034 6.585 0.151 1.00 90.62 88 GLN A C 1
ATOM 671 O O . GLN A 1 88 ? -2.116 6.263 0.647 1.00 90.62 88 GLN A O 1
ATOM 676 N N . PHE A 1 89 ? 0.083 6.647 0.884 1.00 89.75 89 PHE A N 1
ATOM 677 C CA . PHE A 1 89 ? 0.131 6.197 2.277 1.00 89.75 89 PHE A CA 1
ATOM 678 C C . PHE A 1 89 ? -0.775 7.024 3.190 1.00 89.75 89 PHE A C 1
ATOM 680 O O . PHE A 1 89 ? -1.479 6.465 4.032 1.00 89.75 89 PHE A O 1
ATOM 687 N N . THR A 1 90 ? -0.807 8.348 3.016 1.00 90.75 90 THR A N 1
ATOM 688 C CA . THR A 1 90 ? -1.648 9.222 3.848 1.00 90.75 90 THR A CA 1
ATOM 689 C C . THR A 1 90 ? -3.136 9.049 3.555 1.00 90.75 90 THR A C 1
ATOM 691 O O . THR A 1 90 ? -3.931 9.039 4.497 1.00 90.75 90 THR A O 1
ATOM 694 N N . ALA A 1 91 ? -3.534 8.842 2.295 1.00 91.19 91 ALA A N 1
ATOM 695 C CA . ALA A 1 91 ? -4.925 8.593 1.923 1.00 91.19 91 ALA A CA 1
ATOM 696 C C . ALA A 1 91 ? -5.456 7.294 2.546 1.00 91.19 91 ALA A C 1
ATOM 698 O O . ALA A 1 91 ? -6.510 7.309 3.191 1.00 91.19 91 ALA A O 1
ATOM 699 N N . PHE A 1 92 ? -4.709 6.190 2.427 1.00 90.62 92 PHE A N 1
ATOM 700 C CA . PHE A 1 92 ? -5.090 4.915 3.040 1.00 90.62 92 PHE A CA 1
ATOM 701 C C . PHE A 1 92 ? -5.044 4.970 4.571 1.00 90.62 92 PHE A C 1
ATOM 703 O O . PHE A 1 92 ? -5.967 4.484 5.224 1.00 90.62 92 PHE A O 1
ATOM 710 N N . ALA A 1 93 ? -4.048 5.630 5.171 1.00 91.50 93 ALA A N 1
ATOM 711 C CA . ALA A 1 93 ? -3.987 5.810 6.624 1.00 91.50 93 ALA A CA 1
ATOM 712 C C . ALA A 1 93 ? -5.168 6.644 7.164 1.00 91.50 93 ALA A C 1
ATOM 714 O O . ALA A 1 93 ? -5.769 6.307 8.191 1.00 91.50 93 ALA A O 1
ATOM 715 N N . ALA A 1 94 ? -5.552 7.712 6.460 1.00 91.19 94 ALA A N 1
ATOM 716 C CA . ALA A 1 94 ? -6.697 8.542 6.822 1.00 91.19 94 ALA A CA 1
ATOM 717 C C . ALA A 1 94 ? -8.029 7.791 6.658 1.00 91.19 94 ALA A C 1
ATOM 719 O O . ALA A 1 94 ? -8.910 7.910 7.509 1.00 91.19 94 ALA A O 1
ATOM 720 N N . ALA A 1 95 ? -8.185 6.995 5.599 1.00 90.38 95 ALA A N 1
ATOM 721 C CA . ALA A 1 95 ? -9.362 6.150 5.416 1.00 90.38 95 ALA A CA 1
ATOM 722 C C . ALA A 1 95 ? -9.447 5.051 6.494 1.00 90.38 95 ALA A C 1
ATOM 724 O O . ALA A 1 95 ? -10.505 4.851 7.095 1.00 90.38 95 ALA A O 1
ATOM 725 N N . GLY A 1 96 ? -8.324 4.395 6.801 1.00 90.69 96 GLY A N 1
ATOM 726 C CA . GLY A 1 96 ? -8.231 3.347 7.817 1.00 90.69 96 GLY A CA 1
ATOM 727 C C . GLY A 1 96 ? -8.550 3.844 9.228 1.00 90.69 96 GLY A C 1
ATOM 728 O O . GLY A 1 96 ? -9.288 3.181 9.958 1.00 90.69 96 GLY A O 1
ATOM 729 N N . SER A 1 97 ? -8.081 5.038 9.609 1.00 90.69 97 SER A N 1
ATOM 730 C CA . SER A 1 97 ? -8.384 5.620 10.928 1.00 90.69 97 SER A CA 1
ATOM 731 C C . SER A 1 97 ? -9.873 5.942 11.093 1.00 90.69 97 SER A C 1
ATOM 733 O O . SER A 1 97 ? -10.477 5.588 12.110 1.00 90.69 97 SER A O 1
ATOM 735 N N . LYS A 1 98 ? -10.513 6.523 10.070 1.00 90.44 98 LYS A N 1
ATOM 736 C CA . LYS A 1 98 ? -11.956 6.812 10.092 1.00 90.44 98 LYS A CA 1
ATOM 737 C C . LYS A 1 98 ? -12.807 5.544 10.101 1.00 90.44 98 LYS A C 1
ATOM 739 O O . LYS A 1 98 ? -13.816 5.490 10.811 1.00 90.44 98 LYS A O 1
ATOM 744 N N . LEU A 1 99 ? -12.404 4.513 9.355 1.00 89.94 99 LEU A N 1
ATOM 745 C CA . LEU A 1 99 ? -13.061 3.207 9.387 1.00 89.94 99 LEU A CA 1
ATOM 746 C C . LEU A 1 99 ? -12.970 2.588 10.787 1.00 89.94 99 LEU A C 1
ATOM 748 O O . LEU A 1 99 ? -13.994 2.219 11.365 1.00 89.94 99 LEU A O 1
ATOM 752 N N . THR A 1 100 ? -11.769 2.571 11.363 1.00 91.81 100 THR A N 1
ATOM 753 C CA . THR A 1 100 ? -11.501 2.039 12.705 1.00 91.81 100 THR A CA 1
ATOM 754 C C . THR A 1 100 ? -12.326 2.755 13.771 1.00 91.81 100 THR A C 1
ATOM 756 O O . THR A 1 100 ? -12.977 2.106 14.589 1.00 91.81 100 THR A O 1
ATOM 759 N N . GLN A 1 101 ? -12.391 4.090 13.733 1.00 92.25 101 GLN A N 1
ATOM 760 C CA . GLN A 1 101 ? -13.182 4.878 14.682 1.00 92.25 101 GLN A CA 1
ATOM 761 C C . GLN A 1 101 ? -14.671 4.501 14.649 1.00 92.25 101 GLN A C 1
ATOM 763 O O . GLN A 1 101 ? -15.322 4.409 15.693 1.00 92.25 101 GLN A O 1
ATOM 768 N N . ARG A 1 102 ? -15.225 4.246 13.458 1.00 90.62 102 ARG A N 1
ATOM 769 C CA . ARG A 1 102 ? -16.625 3.824 13.308 1.00 90.62 102 ARG A CA 1
ATOM 770 C C . ARG A 1 102 ? -16.864 2.423 13.836 1.00 90.62 102 ARG A C 1
ATOM 772 O O . ARG A 1 102 ? -17.869 2.213 14.511 1.00 90.62 102 ARG A O 1
ATOM 779 N N . VAL A 1 103 ? -15.975 1.484 13.514 1.00 92.06 103 VAL A N 1
ATOM 780 C CA . VAL A 1 103 ? -16.080 0.105 14.001 1.00 92.06 103 VAL A CA 1
ATOM 781 C C . VAL A 1 103 ? -15.993 0.099 15.524 1.00 92.06 103 VAL A C 1
ATOM 783 O O . VAL A 1 103 ? -16.881 -0.452 16.165 1.00 92.06 103 VAL A O 1
ATOM 786 N N . ARG A 1 104 ? -15.032 0.825 16.108 1.00 92.62 104 ARG A N 1
ATOM 787 C CA . ARG A 1 104 ? -14.891 0.974 17.563 1.00 92.62 104 ARG A CA 1
ATOM 788 C C . ARG A 1 104 ? -16.137 1.573 18.214 1.00 92.62 104 ARG A C 1
ATOM 790 O O . ARG A 1 104 ? -16.604 1.054 19.221 1.00 92.62 104 ARG A O 1
ATOM 797 N N . SER A 1 105 ? -16.702 2.637 17.642 1.00 93.69 105 SER A N 1
ATOM 798 C CA . SER A 1 105 ? -17.921 3.264 18.172 1.00 93.69 105 SER A CA 1
ATOM 799 C C . SER A 1 105 ? -19.129 2.320 18.121 1.00 93.69 105 SER A C 1
ATOM 801 O O . SER A 1 105 ? -19.878 2.226 19.096 1.00 93.69 105 SER A O 1
ATOM 803 N N . LYS A 1 106 ? -19.299 1.570 17.023 1.00 93.38 106 LYS A N 1
ATOM 804 C CA . LYS A 1 106 ? -20.370 0.570 16.903 1.00 93.38 106 LYS A CA 1
ATOM 805 C C . LYS A 1 106 ? -20.175 -0.593 17.871 1.00 93.38 106 LYS A C 1
ATOM 807 O O . LYS A 1 106 ? -21.117 -0.938 18.571 1.00 93.38 106 LYS A O 1
ATOM 812 N N . ALA A 1 107 ? -18.968 -1.145 17.946 1.00 93.19 107 ALA A N 1
ATOM 813 C CA . ALA A 1 107 ? -18.639 -2.246 18.843 1.00 93.19 107 ALA A CA 1
ATOM 814 C C . ALA A 1 107 ? -18.856 -1.860 20.313 1.00 93.19 107 ALA A C 1
ATOM 816 O O . ALA A 1 107 ? -19.502 -2.602 21.044 1.00 93.19 107 ALA A O 1
ATOM 817 N N . PHE A 1 108 ? -18.434 -0.660 20.725 1.00 93.94 108 PHE A N 1
ATOM 818 C CA . PHE A 1 108 ? -18.716 -0.144 22.067 1.00 93.94 108 PHE A CA 1
ATOM 819 C C . PHE A 1 108 ? -20.221 0.007 22.334 1.00 93.94 108 PHE A C 1
ATOM 821 O O . PHE A 1 108 ? -20.709 -0.388 23.387 1.00 93.94 108 PHE A O 1
ATOM 828 N N . THR A 1 109 ? -20.982 0.515 21.360 1.00 94.88 109 THR A N 1
ATOM 829 C CA . THR A 1 109 ? -22.447 0.622 21.486 1.00 94.88 109 THR A CA 1
ATOM 830 C C . THR A 1 109 ? -23.111 -0.750 21.634 1.00 94.88 109 THR A C 1
ATOM 832 O O . THR A 1 109 ? -24.064 -0.887 22.395 1.00 94.88 109 THR A O 1
ATOM 835 N N . CYS A 1 110 ? -22.621 -1.765 20.917 1.00 92.38 110 CYS A N 1
ATOM 836 C CA . CYS A 1 110 ? -23.093 -3.143 21.045 1.00 92.38 110 CYS A CA 1
ATOM 837 C C . CYS A 1 110 ? -22.742 -3.736 22.414 1.00 92.38 110 CYS A C 1
ATOM 839 O O . CYS A 1 110 ? -23.614 -4.323 23.042 1.00 92.38 110 CYS A O 1
ATOM 841 N N . LEU A 1 111 ? -21.520 -3.510 22.908 1.00 92.50 111 LEU A N 1
ATOM 842 C CA . LEU A 1 111 ? -21.095 -3.951 24.239 1.00 92.50 111 LEU A CA 1
ATOM 843 C C . LEU A 1 111 ? -21.986 -3.372 25.347 1.00 92.50 111 LEU A C 1
ATOM 845 O O . LEU A 1 111 ? -22.386 -4.102 26.242 1.00 92.50 111 LEU A O 1
ATOM 849 N N . LEU A 1 112 ? -22.378 -2.096 25.263 1.00 91.81 112 LEU A N 1
ATOM 850 C CA . LEU A 1 112 ? -23.282 -1.477 26.246 1.00 91.81 112 LEU A CA 1
ATOM 851 C C . LEU A 1 112 ? -24.713 -2.042 26.244 1.00 91.81 112 LEU A C 1
ATOM 853 O O . LEU A 1 112 ? -25.466 -1.780 27.177 1.00 91.81 112 LEU A O 1
ATOM 857 N N . ARG A 1 113 ? -25.117 -2.765 25.193 1.00 93.69 113 ARG A N 1
ATOM 858 C CA . ARG A 1 113 ? -26.448 -3.388 25.081 1.00 93.69 113 ARG A CA 1
ATOM 859 C C . ARG A 1 113 ? -26.470 -4.845 25.543 1.00 93.69 113 ARG A C 1
ATOM 861 O O . ARG A 1 113 ? -27.523 -5.473 25.478 1.00 93.69 113 ARG A O 1
ATOM 868 N N . GLN A 1 114 ? -25.326 -5.372 25.963 1.00 92.94 114 GLN A N 1
ATOM 869 C CA . GLN A 1 114 ? -25.176 -6.743 26.421 1.00 92.94 114 GLN A CA 1
ATOM 870 C C . GLN A 1 114 ? -25.769 -6.915 27.833 1.00 92.94 114 GLN A C 1
ATOM 872 O O . GLN A 1 114 ? -25.778 -5.977 28.631 1.00 92.94 114 GLN A O 1
ATOM 877 N N . GLU A 1 115 ? -26.281 -8.106 28.141 1.00 92.38 115 GLU A N 1
ATOM 878 C CA . GLU A 1 115 ? -26.844 -8.434 29.456 1.00 92.38 115 GLU A CA 1
ATOM 879 C C . GLU A 1 115 ? -25.783 -8.472 30.568 1.00 92.38 115 GLU A C 1
ATOM 881 O O . GLU A 1 115 ? -24.619 -8.770 30.315 1.00 92.38 115 GLU A O 1
ATOM 886 N N . VAL A 1 116 ? -26.180 -8.197 31.818 1.00 88.06 116 VAL A N 1
ATOM 887 C CA . VAL A 1 116 ? -25.243 -8.131 32.961 1.00 88.06 116 VAL A CA 1
ATOM 888 C C . VAL A 1 116 ? -24.528 -9.468 33.186 1.00 88.06 116 VAL A C 1
ATOM 890 O O . VAL A 1 116 ? -23.320 -9.469 33.395 1.00 88.06 116 VAL A O 1
ATOM 893 N N . ALA A 1 117 ? -25.240 -10.589 33.021 1.00 91.81 117 ALA A N 1
ATOM 894 C CA . ALA A 1 117 ? -24.684 -11.937 33.162 1.00 91.81 117 ALA A CA 1
ATOM 895 C C . ALA A 1 117 ? -23.518 -12.221 32.196 1.00 91.81 117 ALA A C 1
ATOM 897 O O . ALA A 1 117 ? -22.647 -13.028 32.502 1.00 91.81 117 ALA A O 1
ATOM 898 N N . TYR A 1 118 ? -23.449 -11.533 31.050 1.00 91.19 118 TYR A N 1
ATOM 899 C CA . TYR A 1 118 ? -22.322 -11.664 30.126 1.00 91.19 118 TYR A CA 1
ATOM 900 C C . TYR A 1 118 ? -21.015 -11.122 30.720 1.00 91.19 118 TYR A C 1
ATOM 902 O O . TYR A 1 118 ? -19.946 -11.641 30.412 1.00 91.19 118 TYR A O 1
ATOM 910 N N . PHE A 1 119 ? -21.089 -10.082 31.557 1.00 91.31 119 PHE A N 1
ATOM 911 C CA . PHE A 1 119 ? -19.919 -9.454 32.178 1.00 91.31 119 PHE A CA 1
ATOM 912 C C . PHE A 1 119 ? -19.426 -10.187 33.432 1.00 91.31 119 PHE A C 1
ATOM 914 O O . PHE A 1 119 ? -18.325 -9.887 33.897 1.00 91.31 119 PHE A O 1
ATOM 921 N N . ASP A 1 120 ? -20.213 -11.131 33.959 1.00 91.81 120 ASP A N 1
ATOM 922 C CA . ASP A 1 120 ? -19.844 -11.950 35.120 1.00 91.81 120 ASP A CA 1
ATOM 923 C C . ASP A 1 120 ? -18.823 -13.045 34.759 1.00 91.81 120 ASP A C 1
ATOM 925 O O . ASP A 1 120 ? -18.090 -13.527 35.624 1.00 91.81 120 ASP A O 1
ATOM 929 N N . GLU A 1 121 ? -18.722 -13.414 33.476 1.00 92.25 121 GLU A N 1
ATOM 930 C CA . GLU A 1 121 ? -17.708 -14.349 32.988 1.00 92.25 121 GLU A CA 1
ATOM 931 C C . GLU A 1 121 ? -16.304 -13.712 33.106 1.00 92.25 121 GLU A C 1
ATOM 933 O O . GLU A 1 121 ? -16.083 -12.605 32.595 1.00 92.25 121 GLU A O 1
ATOM 938 N N . PRO A 1 12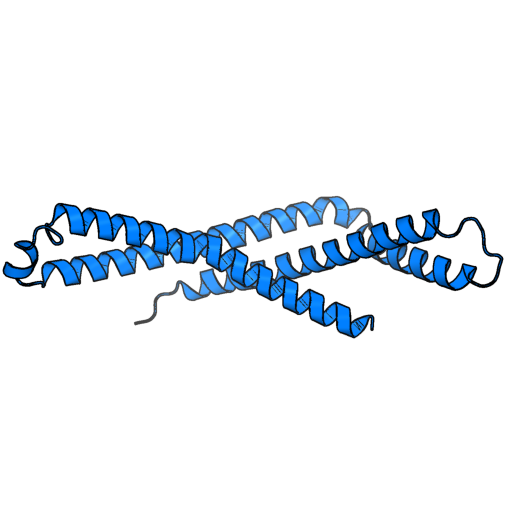2 ? -15.306 -14.390 33.708 1.00 86.00 122 PRO A N 1
ATOM 939 C CA . PRO A 1 122 ? -13.974 -13.818 33.933 1.00 86.00 122 PRO A CA 1
ATOM 940 C C . PRO A 1 122 ? -13.274 -13.376 32.637 1.00 86.00 122 PRO A C 1
ATOM 942 O O . PRO A 1 122 ? -12.485 -12.427 32.656 1.00 86.00 122 PRO A O 1
ATOM 945 N N . GLU A 1 123 ? -13.593 -14.015 31.507 1.00 87.31 123 GLU A N 1
ATOM 946 C CA . GLU A 1 123 ? -13.081 -13.671 30.175 1.00 87.31 123 GLU A CA 1
ATOM 947 C C . GLU A 1 123 ? -13.722 -12.414 29.562 1.00 87.31 123 GLU A C 1
ATOM 949 O O . GLU A 1 123 ? -13.105 -11.755 28.721 1.00 87.31 123 GLU A O 1
ATOM 954 N N . ASN A 1 124 ? -14.942 -12.076 29.988 1.00 90.81 124 ASN A N 1
ATOM 955 C CA . ASN A 1 124 ? -15.757 -10.974 29.473 1.00 90.81 124 ASN A CA 1
ATOM 956 C C . ASN A 1 124 ? -15.901 -9.839 30.489 1.00 90.81 124 ASN A C 1
ATOM 958 O O . ASN A 1 124 ? -16.784 -8.987 30.368 1.00 90.81 124 ASN A O 1
ATOM 962 N N . ASN A 1 125 ? -15.008 -9.775 31.475 1.00 90.31 125 ASN A N 1
ATOM 963 C CA . ASN A 1 125 ? -14.958 -8.616 32.346 1.00 90.31 125 ASN A CA 1
ATOM 964 C C . ASN A 1 125 ? -14.697 -7.336 31.518 1.00 90.31 125 ASN A C 1
ATOM 966 O O . ASN A 1 125 ? -14.087 -7.352 30.440 1.00 90.31 125 ASN A O 1
ATOM 970 N N . SER A 1 126 ? -15.149 -6.197 32.033 1.00 88.81 126 SER A N 1
ATOM 971 C CA . SER A 1 126 ? -15.086 -4.910 31.330 1.00 88.81 126 SER A CA 1
ATOM 972 C C . SER A 1 126 ? -13.662 -4.478 30.947 1.00 88.81 126 SER A C 1
ATOM 974 O O . SER A 1 126 ? -13.468 -3.862 29.896 1.00 88.81 126 SER A O 1
ATOM 976 N N . GLY A 1 127 ? -12.653 -4.838 31.747 1.00 91.44 127 GLY A N 1
ATOM 977 C CA . GLY A 1 127 ? -11.242 -4.569 31.463 1.00 91.44 127 GLY A CA 1
ATOM 978 C C . GLY A 1 127 ? -10.701 -5.406 30.302 1.00 91.44 127 GLY A C 1
ATOM 979 O O . GLY A 1 127 ? -10.077 -4.862 29.390 1.00 91.44 127 GLY A O 1
ATOM 980 N N . ALA A 1 128 ? -10.995 -6.707 30.293 1.00 91.88 128 ALA A N 1
ATOM 981 C CA . ALA A 1 128 ? -10.600 -7.641 29.244 1.00 91.88 128 ALA A CA 1
ATOM 982 C C . ALA A 1 128 ? -11.248 -7.279 27.901 1.00 91.88 128 ALA A C 1
ATOM 984 O O . ALA A 1 128 ? -10.561 -7.226 26.880 1.00 91.88 128 ALA A O 1
ATOM 985 N N . LEU A 1 129 ? -12.540 -6.941 27.896 1.00 92.62 129 LEU A N 1
ATOM 986 C CA . LEU A 1 129 ? -13.246 -6.495 26.690 1.00 92.62 129 LEU A CA 1
ATOM 987 C C . LEU A 1 129 ? -12.718 -5.157 26.165 1.00 92.62 129 LEU A C 1
ATOM 989 O O . LEU A 1 129 ? -12.565 -4.998 24.957 1.00 92.62 129 LEU A O 1
ATOM 993 N N . CYS A 1 130 ? -12.403 -4.202 27.045 1.00 91.62 130 CYS A N 1
ATOM 994 C CA . CYS A 1 130 ? -11.816 -2.923 26.641 1.00 91.62 130 CYS A CA 1
ATOM 995 C C . CYS A 1 130 ? -10.421 -3.112 26.020 1.00 91.62 130 CYS A C 1
ATOM 997 O O . CYS A 1 130 ? -10.120 -2.525 24.977 1.00 91.62 130 CYS A O 1
ATOM 999 N N . ALA A 1 131 ? -9.596 -3.982 26.613 1.00 93.31 131 ALA A N 1
ATOM 1000 C CA . ALA A 1 131 ? -8.286 -4.339 26.078 1.00 93.31 131 ALA A CA 1
ATOM 1001 C C . ALA A 1 131 ? -8.400 -5.024 24.705 1.00 93.31 131 ALA A C 1
ATOM 1003 O O . ALA A 1 131 ? -7.735 -4.598 23.758 1.00 93.31 131 ALA A O 1
ATOM 1004 N N . ARG A 1 132 ? -9.297 -6.014 24.566 1.00 93.19 132 ARG A N 1
ATOM 1005 C CA . ARG A 1 132 ? -9.593 -6.682 23.285 1.00 93.19 132 ARG A CA 1
ATOM 1006 C C . ARG A 1 132 ? -10.069 -5.683 22.233 1.00 93.19 132 ARG A C 1
ATOM 1008 O O . ARG A 1 132 ? -9.489 -5.614 21.159 1.00 93.19 132 ARG A O 1
ATOM 1015 N N . LEU A 1 133 ? -11.027 -4.820 22.571 1.00 93.69 133 LEU A N 1
ATOM 1016 C CA . LEU A 1 133 ? -11.546 -3.799 21.659 1.00 93.69 133 LEU A CA 1
ATOM 1017 C C . LEU A 1 133 ? -10.455 -2.822 21.189 1.00 93.69 133 LEU A C 1
ATOM 1019 O O . LEU A 1 133 ? -10.460 -2.397 20.033 1.00 93.69 133 LEU A O 1
ATOM 1023 N N . SER A 1 134 ? -9.527 -2.443 22.073 1.00 93.94 134 SER A N 1
ATOM 1024 C CA . SER A 1 134 ? -8.392 -1.592 21.707 1.00 93.94 134 SER A CA 1
ATOM 1025 C C . SER A 1 134 ? -7.411 -2.315 20.783 1.00 93.94 134 SER A C 1
ATOM 1027 O O . SER A 1 134 ? -6.961 -1.720 19.804 1.00 93.94 134 SER A O 1
ATOM 1029 N N . SER A 1 135 ? -7.107 -3.585 21.068 1.00 94.69 135 SER A N 1
ATOM 1030 C CA . SER A 1 135 ? -6.253 -4.427 20.223 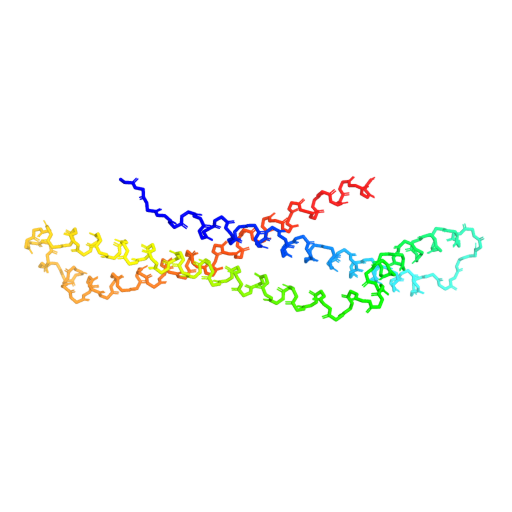1.00 94.69 135 SER A CA 1
ATOM 1031 C C . SER A 1 135 ? -6.860 -4.621 18.832 1.00 94.69 135 SER A C 1
ATOM 1033 O O . SER A 1 135 ? -6.194 -4.378 17.828 1.00 94.69 135 SER A O 1
ATOM 1035 N N . ASP A 1 136 ? -8.146 -4.967 18.760 1.00 93.69 136 ASP A N 1
ATOM 1036 C CA . ASP A 1 136 ? -8.862 -5.166 17.498 1.00 93.69 136 ASP A CA 1
ATOM 1037 C C . ASP A 1 136 ? -8.923 -3.872 16.683 1.00 93.69 136 ASP A C 1
ATOM 1039 O O . ASP A 1 136 ? -8.739 -3.885 15.467 1.00 93.69 136 ASP A O 1
ATOM 1043 N N . ALA A 1 137 ? -9.119 -2.725 17.340 1.00 92.62 137 ALA A N 1
ATOM 1044 C CA . ALA A 1 137 ? -9.079 -1.430 16.672 1.00 92.62 137 ALA A CA 1
ATOM 1045 C C . ALA A 1 137 ? -7.693 -1.133 16.072 1.00 92.62 137 ALA A C 1
ATOM 1047 O O . ALA A 1 137 ? -7.609 -0.684 14.929 1.00 92.62 137 ALA A O 1
ATOM 1048 N N . MET A 1 138 ? -6.610 -1.403 16.807 1.00 92.19 138 MET A N 1
ATOM 1049 C CA . MET A 1 138 ? -5.247 -1.235 16.289 1.00 92.19 138 MET A CA 1
ATOM 1050 C C . MET A 1 138 ? -4.982 -2.154 15.091 1.00 92.19 138 MET A C 1
ATOM 1052 O O . MET A 1 138 ? -4.502 -1.683 14.058 1.00 92.19 138 MET A O 1
ATOM 1056 N N . ALA A 1 139 ? -5.368 -3.428 15.190 1.00 93.06 139 ALA A N 1
ATOM 1057 C CA . ALA A 1 139 ? -5.233 -4.389 14.100 1.00 93.06 139 ALA A CA 1
ATOM 1058 C C . ALA A 1 139 ? -6.013 -3.942 12.850 1.00 93.06 139 ALA A C 1
ATOM 1060 O O . ALA A 1 139 ? -5.474 -3.947 11.743 1.00 93.06 139 ALA A O 1
ATOM 1061 N N . LEU A 1 140 ? -7.254 -3.471 13.016 1.00 92.00 140 LEU A N 1
ATOM 1062 C CA . LEU A 1 140 ? -8.074 -2.962 11.913 1.00 92.00 140 LEU A CA 1
ATOM 1063 C C . LEU A 1 140 ? -7.463 -1.731 11.240 1.00 92.00 140 LEU A C 1
ATOM 1065 O O . LEU A 1 140 ? -7.525 -1.622 10.012 1.00 92.00 140 LEU A O 1
ATOM 1069 N N . GLN A 1 141 ? -6.873 -0.818 12.013 1.00 91.94 141 GLN A N 1
ATOM 1070 C CA . GLN A 1 141 ? -6.216 0.369 11.471 1.00 91.94 141 GLN A CA 1
ATOM 1071 C C . GLN A 1 141 ? -4.977 0.000 10.655 1.00 91.94 141 GLN A C 1
ATOM 1073 O O . GLN A 1 141 ? -4.785 0.538 9.564 1.00 91.94 141 GLN A O 1
ATOM 1078 N N . GLU A 1 142 ? -4.157 -0.924 11.152 1.00 91.44 142 GLU A N 1
ATOM 1079 C CA . GLU A 1 142 ? -2.963 -1.389 10.447 1.00 91.44 142 GLU A CA 1
ATOM 1080 C C . GLU A 1 142 ? -3.333 -2.124 9.151 1.00 91.44 142 GLU A C 1
ATOM 1082 O O . GLU A 1 142 ? -2.776 -1.845 8.083 1.00 91.44 142 GLU A O 1
ATOM 1087 N N . MET A 1 143 ? -4.322 -3.020 9.229 1.00 90.31 143 MET A N 1
ATOM 1088 C CA . MET A 1 143 ? -4.820 -3.764 8.076 1.00 90.31 143 MET A CA 1
ATOM 1089 C C . MET A 1 143 ? -5.408 -2.831 7.020 1.00 90.31 143 MET A C 1
ATOM 1091 O O . MET A 1 143 ? -5.056 -2.934 5.849 1.00 90.31 143 MET A O 1
ATOM 1095 N N . SER A 1 144 ? -6.266 -1.896 7.429 1.00 89.50 144 SER A N 1
ATOM 1096 C CA . SER A 1 144 ? -6.982 -1.016 6.499 1.00 89.50 144 SER A CA 1
ATOM 1097 C C . SER A 1 144 ? -6.129 0.140 5.968 1.00 89.50 144 SER A C 1
ATOM 1099 O O . SER A 1 144 ? -6.448 0.708 4.929 1.00 89.50 144 SER A O 1
ATOM 1101 N N . GLY A 1 145 ? -5.073 0.527 6.683 1.00 87.56 145 GLY A N 1
ATOM 1102 C CA . GLY A 1 145 ? -4.147 1.570 6.256 1.00 87.56 145 GLY A CA 1
ATOM 1103 C C . GLY A 1 145 ? -3.017 0.998 5.407 1.00 87.56 145 GLY A C 1
ATOM 1104 O O . GLY A 1 145 ? -3.120 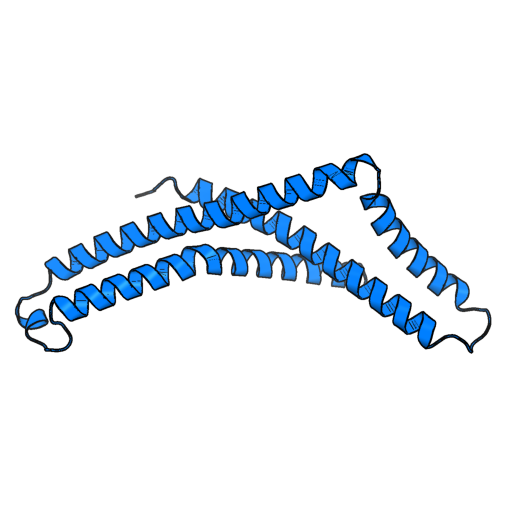0.874 4.187 1.00 87.56 145 GLY A O 1
ATOM 1105 N N . THR A 1 146 ? -1.916 0.651 6.068 1.00 87.12 146 THR A N 1
ATOM 1106 C CA . THR A 1 146 ? -0.659 0.272 5.414 1.00 87.12 146 THR A CA 1
ATOM 1107 C C . THR A 1 146 ? -0.786 -1.013 4.602 1.00 87.12 146 THR A C 1
ATOM 1109 O O . THR A 1 146 ? -0.304 -1.069 3.472 1.00 87.12 146 THR A O 1
ATOM 1112 N N . ARG A 1 147 ? -1.451 -2.047 5.139 1.00 92.31 147 ARG A N 1
ATOM 1113 C CA . ARG A 1 147 ? -1.514 -3.346 4.450 1.00 92.31 147 ARG A CA 1
ATOM 1114 C C . ARG A 1 147 ? -2.381 -3.287 3.196 1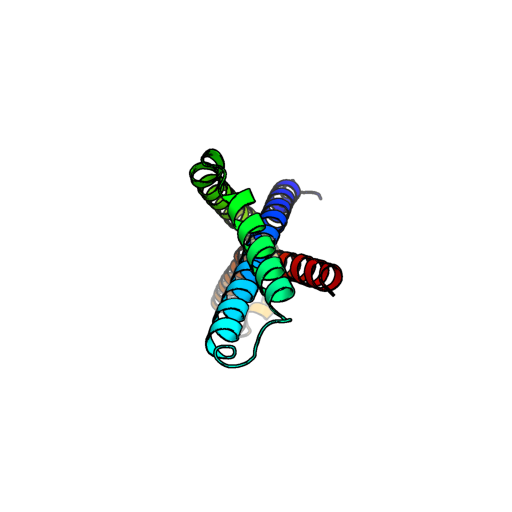.00 92.31 147 ARG A C 1
ATOM 1116 O O . ARG A 1 147 ? -1.961 -3.809 2.169 1.00 92.31 147 ARG A O 1
ATOM 1123 N N . LEU A 1 148 ? -3.536 -2.614 3.239 1.00 92.31 148 LEU A N 1
ATOM 1124 C CA . LEU A 1 148 ? -4.360 -2.414 2.040 1.00 92.31 148 LEU A CA 1
ATOM 1125 C C . LEU A 1 148 ? -3.599 -1.677 0.933 1.00 92.31 148 LEU A C 1
ATOM 1127 O O . LEU A 1 148 ? -3.647 -2.123 -0.210 1.00 92.31 148 LEU A O 1
ATOM 1131 N N . SER A 1 149 ? -2.855 -0.618 1.266 1.00 91.62 149 SER A N 1
ATOM 1132 C CA . SER A 1 149 ? -2.013 0.098 0.295 1.00 91.62 149 SER A CA 1
ATOM 1133 C C . SER A 1 149 ? -1.037 -0.847 -0.420 1.00 91.62 149 SER A C 1
ATOM 1135 O O . SER A 1 149 ? -0.990 -0.875 -1.648 1.00 91.62 149 SER A O 1
ATOM 1137 N N . ILE A 1 150 ? -0.316 -1.679 0.340 1.00 92.06 150 ILE A N 1
ATOM 1138 C CA . ILE A 1 150 ? 0.661 -2.634 -0.207 1.00 92.06 150 ILE A CA 1
ATOM 1139 C C . ILE A 1 150 ? -0.020 -3.710 -1.060 1.00 92.06 150 ILE A C 1
ATOM 1141 O O . ILE A 1 150 ? 0.502 -4.081 -2.108 1.00 92.06 150 ILE A O 1
ATOM 1145 N N . ILE A 1 151 ? -1.185 -4.216 -0.643 1.00 93.81 151 ILE A N 1
ATOM 1146 C CA . ILE A 1 151 ? -1.934 -5.230 -1.404 1.00 93.81 151 ILE A CA 1
ATOM 1147 C C . ILE A 1 151 ? -2.350 -4.674 -2.771 1.00 93.81 151 ILE A C 1
ATOM 1149 O O . ILE A 1 151 ? -2.150 -5.339 -3.788 1.00 93.81 151 ILE A O 1
ATOM 1153 N N . VAL A 1 152 ? -2.896 -3.455 -2.807 1.00 93.06 152 VAL A N 1
ATOM 1154 C CA . VAL A 1 152 ? -3.329 -2.806 -4.055 1.00 93.06 152 VAL A CA 1
ATOM 1155 C C . VAL A 1 152 ? -2.130 -2.525 -4.965 1.00 93.06 152 VAL A C 1
ATOM 1157 O O . VAL A 1 152 ? -2.190 -2.791 -6.165 1.00 93.06 152 VAL A O 1
ATOM 1160 N N . GLU A 1 153 ? -1.023 -2.046 -4.400 1.00 92.94 153 GLU A N 1
ATOM 1161 C CA . GLU A 1 153 ? 0.224 -1.804 -5.132 1.00 92.94 153 GLU A CA 1
ATOM 1162 C C . GLU A 1 153 ? 0.828 -3.098 -5.697 1.00 92.94 153 GLU A C 1
ATOM 1164 O O . GLU A 1 153 ? 1.199 -3.149 -6.867 1.00 92.94 153 GLU A O 1
ATOM 1169 N N . THR A 1 154 ? 0.840 -4.179 -4.916 1.00 92.25 154 THR A N 1
ATOM 1170 C CA . THR A 1 154 ? 1.344 -5.489 -5.360 1.00 92.25 154 THR A CA 1
ATOM 1171 C C . THR A 1 154 ? 0.487 -6.056 -6.486 1.00 92.25 154 THR A C 1
ATOM 1173 O O . THR A 1 154 ? 1.012 -6.585 -7.463 1.00 92.25 154 THR A O 1
ATOM 1176 N N . PHE A 1 155 ? -0.837 -5.925 -6.388 1.00 93.94 155 PHE A N 1
ATOM 1177 C CA . PHE A 1 155 ? -1.743 -6.360 -7.447 1.00 93.94 155 PHE A CA 1
ATOM 1178 C C . PHE A 1 155 ? -1.518 -5.569 -8.743 1.00 93.94 155 PHE A C 1
ATOM 1180 O O . PHE A 1 155 ? -1.457 -6.158 -9.821 1.00 93.94 155 PHE A O 1
ATOM 1187 N N . SER A 1 156 ? -1.328 -4.250 -8.630 1.00 92.38 156 SER A N 1
ATOM 1188 C CA . SER A 1 156 ? -0.940 -3.385 -9.749 1.00 92.38 156 SER A CA 1
ATOM 1189 C C . SER A 1 156 ? 0.366 -3.867 -10.387 1.00 92.38 156 SER A C 1
ATOM 1191 O O . SER A 1 156 ? 0.409 -4.139 -11.587 1.00 92.38 156 SER A O 1
ATOM 1193 N N . MET A 1 157 ? 1.408 -4.066 -9.577 1.00 90.38 157 MET A N 1
ATOM 1194 C CA . MET A 1 157 ? 2.712 -4.531 -10.045 1.00 90.38 157 MET A CA 1
ATOM 1195 C C . MET A 1 157 ? 2.623 -5.883 -10.766 1.00 90.38 157 MET A C 1
ATOM 1197 O O . MET A 1 157 ? 3.210 -6.060 -11.831 1.00 90.38 157 MET A O 1
ATOM 1201 N N . LEU A 1 158 ? 1.859 -6.834 -10.224 1.00 91.69 158 LEU A N 1
ATOM 1202 C CA . LEU A 1 158 ? 1.639 -8.132 -10.863 1.00 91.69 158 LEU A CA 1
ATOM 1203 C C . LEU A 1 158 ? 0.911 -7.993 -12.203 1.00 91.69 158 LEU A C 1
ATOM 1205 O O . LEU A 1 158 ? 1.329 -8.604 -13.184 1.00 91.69 158 LEU A O 1
ATOM 1209 N N . ALA A 1 159 ? -0.138 -7.171 -12.272 1.00 92.31 159 ALA A N 1
ATOM 1210 C CA . ALA A 1 159 ? -0.884 -6.944 -13.507 1.00 92.31 159 ALA A CA 1
ATOM 1211 C C . ALA A 1 159 ? 0.004 -6.338 -14.608 1.00 92.31 159 ALA A C 1
ATOM 1213 O O . ALA A 1 159 ? 0.007 -6.829 -15.741 1.00 92.31 159 ALA A O 1
ATOM 1214 N N . PHE A 1 160 ? 0.803 -5.319 -14.277 1.00 88.75 160 PHE A N 1
ATOM 1215 C CA . PHE A 1 160 ? 1.751 -4.715 -15.216 1.00 88.75 160 PHE A CA 1
ATOM 1216 C C . PHE A 1 160 ? 2.881 -5.677 -15.596 1.00 88.75 160 PHE A C 1
ATOM 1218 O O . PHE A 1 160 ? 3.224 -5.773 -16.773 1.00 88.75 160 PHE A O 1
ATOM 1225 N N . GLY A 1 161 ? 3.420 -6.432 -14.637 1.00 86.12 161 GLY A N 1
ATOM 1226 C CA . GLY A 1 161 ? 4.459 -7.430 -14.884 1.00 86.12 161 GLY A CA 1
ATOM 1227 C C . GLY A 1 161 ? 4.008 -8.530 -15.847 1.00 86.12 161 GLY A C 1
ATOM 1228 O O . GLY A 1 161 ? 4.712 -8.826 -16.809 1.00 86.12 161 GLY A O 1
ATOM 1229 N N . ILE A 1 162 ? 2.808 -9.085 -15.644 1.00 89.12 162 ILE A N 1
ATOM 1230 C CA . ILE A 1 162 ? 2.222 -10.097 -16.538 1.00 89.12 162 ILE A CA 1
ATOM 1231 C C . ILE A 1 162 ? 1.967 -9.505 -17.930 1.00 89.12 162 ILE A C 1
ATOM 1233 O O . ILE A 1 162 ? 2.302 -10.132 -18.933 1.00 89.12 162 ILE A O 1
ATOM 1237 N N . SER A 1 163 ? 1.424 -8.285 -18.001 1.00 87.88 163 SER A N 1
ATOM 1238 C CA . SER A 1 163 ? 1.144 -7.611 -19.277 1.00 87.88 163 SER A CA 1
ATOM 1239 C C . SER A 1 163 ? 2.414 -7.390 -20.104 1.00 87.88 163 SER A C 1
ATOM 1241 O O . SER A 1 163 ? 2.427 -7.665 -21.302 1.00 87.88 163 SER A O 1
ATOM 1243 N N . LEU A 1 164 ? 3.500 -6.942 -19.465 1.00 83.19 164 LEU A N 1
ATOM 1244 C CA . LEU A 1 164 ? 4.803 -6.797 -20.117 1.00 83.19 164 LEU A CA 1
ATOM 1245 C C . LEU A 1 164 ? 5.389 -8.155 -20.526 1.00 83.19 164 LEU A C 1
ATOM 1247 O O . LEU A 1 164 ? 5.980 -8.259 -21.595 1.00 83.19 164 LEU A O 1
ATOM 1251 N N . GLY A 1 165 ? 5.198 -9.196 -19.714 1.00 82.75 165 GLY A N 1
ATOM 1252 C CA . GLY A 1 165 ? 5.639 -10.554 -20.034 1.00 82.75 165 GLY A CA 1
ATOM 1253 C C . GLY A 1 165 ? 5.015 -11.094 -21.322 1.00 82.75 165 GLY A C 1
ATOM 1254 O O . GLY A 1 165 ? 5.735 -11.607 -22.169 1.00 82.75 165 GLY A O 1
ATOM 1255 N N . PHE A 1 166 ? 3.703 -10.915 -21.508 1.00 86.62 166 PHE A N 1
ATOM 1256 C CA . PHE A 1 166 ? 3.030 -11.292 -22.757 1.00 86.62 166 PHE A CA 1
ATOM 1257 C C . PHE A 1 166 ? 3.433 -10.423 -23.950 1.00 86.62 166 PHE A C 1
ATOM 1259 O O . PHE A 1 166 ? 3.409 -10.909 -25.072 1.00 86.62 166 PHE A O 1
ATOM 1266 N N . TYR A 1 167 ? 3.788 -9.156 -23.729 1.00 81.19 167 TYR A N 1
ATOM 1267 C CA . TYR A 1 167 ? 4.228 -8.273 -24.811 1.00 81.19 167 TYR A CA 1
ATOM 1268 C C . TYR A 1 167 ? 5.602 -8.665 -25.379 1.00 81.19 167 TYR A C 1
ATOM 1270 O O . TYR A 1 167 ? 5.835 -8.513 -26.573 1.00 81.19 167 TYR A O 1
ATOM 1278 N N . PHE A 1 168 ? 6.518 -9.135 -24.526 1.00 71.62 168 PHE A N 1
ATOM 1279 C CA . PHE A 1 168 ? 7.881 -9.512 -24.923 1.00 71.62 168 PHE A CA 1
ATOM 1280 C C . PHE A 1 168 ? 8.061 -11.008 -25.240 1.00 71.62 168 PHE A C 1
ATOM 1282 O O . PHE A 1 168 ? 9.172 -11.402 -25.600 1.00 71.62 168 PHE A O 1
ATOM 1289 N N . SER A 1 169 ? 7.020 -11.831 -25.068 1.00 72.25 169 SER A N 1
ATOM 1290 C CA . SER A 1 169 ? 7.022 -13.260 -25.421 1.00 72.25 169 SER A CA 1
ATOM 1291 C C . SER A 1 169 ? 6.647 -13.490 -26.878 1.00 72.25 169 SER A C 1
ATOM 1293 O O . SER A 1 169 ? 7.079 -14.553 -27.375 1.00 72.25 169 SER A O 1
#

Radius of gyration: 25.7 Å; chains: 1; bounding box: 62×36×71 Å

Foldseek 3Di:
DDDPLVVLVVLLLVLLLVLLLVVLVVVVLVVLVVVLVVCVVVPPDDDDDCPVVNVVSVVVSVVVVVVCPPPVNPPVVVVVNVVSVVSNQVSQLVSQLVVLVVVLVVVVVVLVVDDPVQCVPPCNPPVNVVVVSVVVSVVSSCCRHPVVSVVSNVVSNVVSNVVVVVVVD

InterPro domains:
  IPR011527 ABC transporter type 1, transmembrane domain [PF00664] (79-169)
  IPR011527 ABC transporter type 1, transmembrane domain [PS50929] (79-169)
  IPR036640 ABC transporter type 1, transmembrane domain superfamily [G3DSA:1.20.1560.10] (1-169)
  IPR036640 ABC transporter type 1, transmembrane domain superfamily [SSF90123] (3-169)
  IPR039421 Type 1 protein exporter [PTHR24221] (76-168)

Organism: NCBI:txid392032